Protein AF-0000000078280427 (afdb_homodimer)

Foldseek 3Di:
DKAWDDWDWDQDPVGIKIKTWIFDADPVRHTPGGRDIDMDHDDDPVVVVVVVVVVVVCCVPPNVD/DKAWDDWDWDQDPVGIKIKTWIWDADPVRHTPGGRDIDMDHDDDPVVVVVVVVVVVVCCVPPNVD

Sequence (130 aa):
MKKLTSFTKLTTGEGVRIAFTFSEVDDMGKLISQNNKGNFILVDDEIKAKVDDIEKFINENFLANMKKLTSFTKLTTGEGVRIAFTFSEVDDMGKLISQNNKGNFILVDDEIKAKVDDIEKFINENFLAN

Nearest PDB structures (foldseek):
  3o61-assembly1_A  TM=6.620E-01  e=4.482E-01  Escherichia coli K-12
  4ol8-assembly1_A  TM=3.435E-01  e=1.067E-01  Saccharomyces cerevisiae
  8cht-assembly2_B  TM=3.853E-01  e=1.099E+00  Homo sapiens
  4z9c-assembly1_F  TM=3.297E-01  e=9.753E-01  Escherichia coli
  3iq2-assembly2_B  TM=4.030E-01  e=2.862E+00  Homo sapiens

Secondary structure (DSSP, 8-state):
-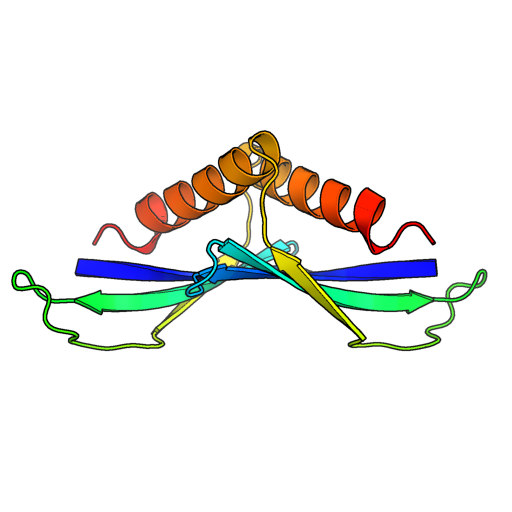EEEEEEEEEEETTEEEEEEEEEEE-TT--EEEEEEEEEEE---HHHHHHHHHHHHHHIIIII--/-EEEEEEEEEEETTEEEEEEEEEEE-TT--EEEEEEEEEEE---HHHHHHHHHHHHHHIIIII--

Solvent-accessible surface area (backbone atoms only — not comparable to full-atom values): 7335 Å² total; per-residue (Å²): 85,62,42,80,54,35,38,30,44,38,73,53,97,94,39,49,31,41,38,35,31,27,29,34,27,46,99,85,64,46,79,73,46,68,80,38,76,50,71,47,75,69,76,53,65,70,60,49,52,38,54,49,51,50,52,50,50,49,40,68,74,75,37,71,120,85,62,42,80,53,34,40,31,46,37,71,51,97,92,38,46,33,41,38,35,32,29,28,35,26,45,100,83,66,46,79,73,45,68,80,38,77,51,70,48,75,68,76,53,66,70,60,48,52,39,54,50,50,51,52,50,48,48,39,67,73,76,37,73,119

Organism: NCBI:txid1796616

Structure (mmCIF, N/CA/C/O backbone):
data_AF-0000000078280427-model_v1
#
loop_
_entity.id
_entity.type
_entity.pdbx_description
1 polymer 'Uncharacterized protein'
#
loop_
_atom_site.group_PDB
_atom_site.id
_atom_site.type_symbol
_atom_site.label_atom_id
_atom_site.label_alt_id
_atom_site.label_comp_id
_atom_site.label_asym_id
_atom_site.label_entity_id
_atom_site.label_seq_id
_atom_site.pdbx_PDB_ins_code
_atom_site.Cartn_x
_atom_site.Cartn_y
_atom_site.Cartn_z
_atom_site.occupancy
_atom_site.B_iso_or_equiv
_atom_site.auth_seq_id
_atom_site.auth_comp_id
_atom_site.auth_asym_id
_atom_site.auth_atom_id
_atom_site.pdbx_PDB_model_num
ATOM 1 N N . MET A 1 1 ? 4.598 19.328 12 1 94.38 1 MET A N 1
ATOM 2 C CA . MET A 1 1 ? 4.406 18.828 10.633 1 94.38 1 MET A CA 1
ATOM 3 C C . MET A 1 1 ? 4.148 17.328 10.633 1 94.38 1 MET A C 1
ATOM 5 O O . MET A 1 1 ? 4.688 16.594 11.461 1 94.38 1 MET A O 1
ATOM 9 N N . LYS A 1 2 ? 3.328 16.844 9.75 1 96.75 2 LYS A N 1
ATOM 10 C CA . LYS A 1 2 ? 3.025 15.414 9.625 1 96.75 2 LYS A CA 1
ATOM 11 C C . LYS A 1 2 ? 3.83 14.773 8.5 1 96.75 2 LYS A C 1
ATOM 13 O O . LYS A 1 2 ? 3.959 15.352 7.418 1 96.75 2 LYS A O 1
ATOM 18 N N . LYS A 1 3 ? 4.449 13.688 8.836 1 95.44 3 LYS A N 1
ATOM 19 C CA . LYS A 1 3 ? 5.246 12.93 7.875 1 95.44 3 LYS A CA 1
ATOM 20 C C . LYS A 1 3 ? 4.664 11.539 7.652 1 95.44 3 LYS A C 1
ATOM 22 O O . LYS A 1 3 ? 4.602 10.734 8.586 1 95.44 3 LYS A O 1
ATOM 27 N N . LEU A 1 4 ? 4.273 11.312 6.43 1 96.94 4 LEU A N 1
ATOM 28 C CA . LEU A 1 4 ? 3.777 9.992 6.07 1 96.94 4 LEU A CA 1
ATOM 29 C C . LEU A 1 4 ? 4.883 8.945 6.184 1 96.94 4 LEU A C 1
ATOM 31 O O . LEU A 1 4 ? 5.992 9.156 5.691 1 96.94 4 LEU A O 1
ATOM 35 N N . THR A 1 5 ? 4.602 7.836 6.844 1 95.44 5 THR A N 1
ATOM 36 C CA . THR A 1 5 ? 5.613 6.801 7.031 1 95.44 5 THR A CA 1
ATOM 37 C C . THR A 1 5 ? 5.27 5.555 6.219 1 95.44 5 THR A C 1
ATOM 39 O O . THR A 1 5 ? 6.164 4.824 5.789 1 95.44 5 THR A O 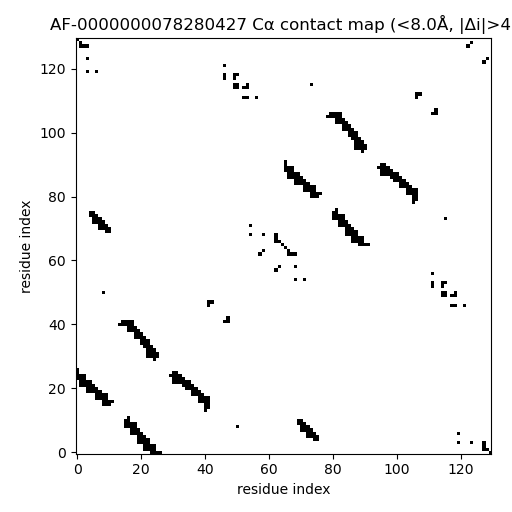1
ATOM 42 N N . SER A 1 6 ? 4 5.238 6.02 1 97.75 6 SER A N 1
ATOM 43 C CA . SER A 1 6 ? 3.562 4.094 5.23 1 97.75 6 SER A CA 1
ATOM 44 C C . SER A 1 6 ? 2.127 4.273 4.746 1 97.75 6 SER A C 1
ATOM 46 O O . SER A 1 6 ? 1.385 5.098 5.281 1 97.75 6 SER A O 1
ATOM 48 N N . PHE A 1 7 ? 1.846 3.486 3.713 1 98.75 7 PHE A N 1
ATOM 49 C CA . PHE A 1 7 ? 0.426 3.303 3.436 1 98.75 7 PHE A CA 1
ATOM 50 C C . PHE A 1 7 ? 0.144 1.879 2.973 1 98.75 7 PHE A C 1
ATOM 52 O O . PHE A 1 7 ? 1.044 1.188 2.49 1 98.75 7 PHE A O 1
ATOM 59 N N . THR A 1 8 ? -1.11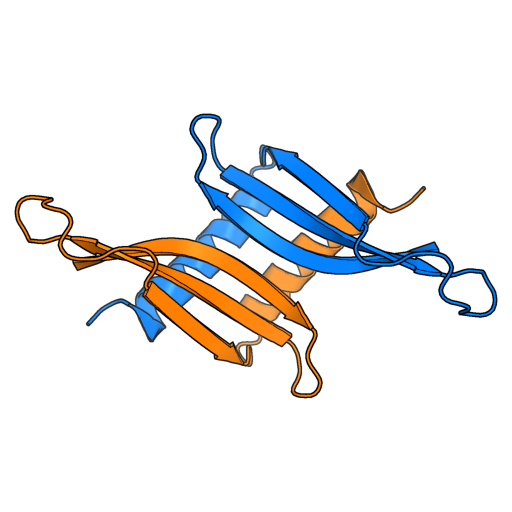8 1.438 3.191 1 98.75 8 THR A N 1
ATOM 60 C CA . THR A 1 8 ? -1.583 0.095 2.865 1 98.75 8 THR A CA 1
ATOM 61 C C . THR A 1 8 ? -2.875 0.151 2.055 1 98.75 8 THR A C 1
ATOM 63 O O . THR A 1 8 ? -3.824 0.838 2.436 1 98.75 8 THR A O 1
ATOM 66 N N . LYS A 1 9 ? -2.783 -0.483 0.912 1 98.75 9 LYS A N 1
ATOM 67 C CA . LYS A 1 9 ? -4.02 -0.751 0.178 1 98.75 9 LYS A CA 1
ATOM 68 C C . LYS A 1 9 ? -4.688 -2.029 0.677 1 98.75 9 LYS A C 1
ATOM 70 O O . LYS A 1 9 ? -4.051 -3.082 0.747 1 98.75 9 LYS A O 1
ATOM 75 N N . LEU A 1 10 ? -5.965 -1.885 0.96 1 96.25 10 LEU A N 1
ATOM 76 C CA . LEU A 1 10 ? -6.797 -2.998 1.403 1 96.25 10 LEU A CA 1
ATOM 77 C C . LEU A 1 10 ? -8.086 -3.072 0.588 1 96.25 10 LEU A C 1
ATOM 79 O O . LEU A 1 10 ? -8.617 -2.043 0.163 1 96.25 10 LEU A O 1
ATOM 83 N N . THR A 1 11 ? -8.5 -4.289 0.364 1 90.75 11 THR A N 1
ATOM 84 C CA . THR A 1 11 ? -9.836 -4.484 -0.182 1 90.75 11 THR A CA 1
ATOM 85 C C . THR A 1 11 ? -10.844 -4.75 0.934 1 90.75 11 THR A C 1
ATOM 87 O O . THR A 1 11 ? -10.688 -5.703 1.704 1 90.75 11 THR A O 1
ATOM 90 N N . THR A 1 12 ? -11.836 -3.934 1.032 1 90.88 12 THR A N 1
ATOM 91 C CA . THR A 1 12 ? -12.867 -4.082 2.053 1 90.88 12 THR A CA 1
ATOM 92 C C . THR A 1 12 ? -14.25 -4.199 1.415 1 90.88 12 THR A C 1
ATOM 94 O O . THR A 1 12 ? -14.383 -4.145 0.19 1 90.88 12 THR A O 1
ATOM 97 N N . GLY A 1 13 ? -15.273 -4.457 2.193 1 88.38 13 GLY A N 1
ATOM 98 C CA . GLY A 1 13 ? -16.641 -4.512 1.691 1 88.38 13 GLY A CA 1
ATOM 99 C C . GLY A 1 13 ? -17.094 -3.205 1.078 1 88.38 13 GLY A C 1
ATOM 100 O O . GLY A 1 13 ? -18 -3.193 0.229 1 88.38 13 GLY A O 1
ATOM 101 N N . GLU A 1 14 ? -16.594 -2.041 1.464 1 89.31 14 GLU A N 1
ATOM 102 C CA . GLU A 1 14 ? -16.938 -0.709 0.982 1 89.31 14 GLU A CA 1
ATOM 103 C C . GLU A 1 14 ? -16.156 -0.35 -0.275 1 89.31 14 GLU A C 1
ATOM 105 O O . GLU A 1 14 ? -16.422 0.665 -0.917 1 89.31 14 GLU A O 1
ATOM 110 N N . GLY A 1 15 ? -15.203 -1.211 -0.608 1 91.31 15 GLY A N 1
ATOM 111 C CA . GLY A 1 15 ? -14.312 -0.901 -1.715 1 91.31 15 GLY A CA 1
ATOM 112 C C . GLY A 1 15 ? -12.852 -0.909 -1.322 1 91.31 15 GLY A C 1
ATOM 113 O O . GLY A 1 15 ? -12.445 -1.647 -0.422 1 91.31 15 GLY A O 1
ATOM 114 N N . VAL A 1 16 ? -12.086 -0.147 -2.059 1 95.56 16 VAL A N 1
ATOM 115 C CA . VAL A 1 16 ? -10.656 -0.06 -1.785 1 95.56 16 VAL A CA 1
ATOM 116 C C . VAL A 1 16 ? -10.406 0.98 -0.698 1 95.56 16 VAL A C 1
ATOM 118 O O . VAL A 1 16 ? -10.867 2.117 -0.794 1 95.56 16 VAL A O 1
ATOM 121 N N . ARG A 1 17 ? -9.758 0.547 0.345 1 97.75 17 ARG A N 1
ATOM 122 C CA . ARG A 1 17 ? -9.352 1.412 1.447 1 97.75 17 ARG A CA 1
ATOM 123 C C . ARG A 1 17 ? -7.844 1.628 1.444 1 97.75 17 ARG A C 1
ATOM 125 O O . ARG A 1 17 ? -7.078 0.691 1.211 1 97.75 17 ARG A O 1
ATOM 132 N N . ILE A 1 18 ? -7.414 2.855 1.676 1 98.75 18 ILE A N 1
ATOM 133 C CA . ILE A 1 18 ? -6.016 3.162 1.956 1 98.75 18 ILE A CA 1
ATOM 134 C C . ILE A 1 18 ? -5.848 3.508 3.434 1 98.75 18 ILE A C 1
ATOM 136 O O . ILE A 1 18 ? -6.441 4.473 3.924 1 98.75 18 ILE A O 1
ATOM 140 N N . ALA A 1 19 ? -5.176 2.643 4.133 1 98.62 19 ALA A N 1
ATOM 141 C CA . ALA A 1 19 ? -4.711 2.969 5.477 1 98.62 19 ALA A CA 1
ATOM 142 C C . ALA A 1 19 ? -3.305 3.562 5.445 1 98.62 19 ALA A C 1
ATOM 144 O O . ALA A 1 19 ? -2.471 3.154 4.633 1 98.62 19 ALA A O 1
ATOM 145 N N . PHE A 1 20 ? -3.123 4.547 6.32 1 98.56 20 PHE A N 1
ATOM 146 C CA . PHE A 1 20 ? -1.789 5.137 6.312 1 98.56 20 PHE A CA 1
ATOM 147 C C . PHE A 1 20 ? -1.336 5.469 7.727 1 98.56 20 PHE A C 1
ATOM 149 O O . PHE A 1 20 ? -2.162 5.629 8.625 1 98.56 20 PHE A O 1
ATOM 156 N N . THR A 1 21 ? -0.062 5.473 7.953 1 98.12 21 THR A N 1
ATOM 157 C CA . THR A 1 21 ? 0.597 5.859 9.195 1 98.12 21 THR A CA 1
ATOM 158 C C . THR A 1 21 ? 1.465 7.098 8.984 1 98.12 21 THR A C 1
ATOM 160 O O . THR A 1 21 ? 2.014 7.301 7.898 1 98.12 21 THR A O 1
ATOM 163 N N . PHE A 1 22 ? 1.458 7.855 10.039 1 97.69 22 PHE A N 1
ATOM 164 C CA . PHE A 1 22 ? 2.287 9.047 9.93 1 97.69 22 PHE A CA 1
ATOM 165 C C . PHE A 1 22 ? 2.857 9.438 11.289 1 97.69 22 PHE A C 1
ATOM 167 O O . PHE A 1 22 ? 2.375 8.977 12.328 1 97.69 22 PHE A O 1
ATOM 174 N N . SER A 1 23 ? 3.896 10.211 11.266 1 97.12 23 SER A N 1
ATOM 175 C CA . SER A 1 23 ? 4.504 10.836 12.438 1 97.12 23 SER A CA 1
ATOM 176 C C . SER A 1 23 ? 4.309 12.344 12.422 1 97.12 23 SER A C 1
ATOM 178 O O . SER A 1 23 ? 4.074 12.938 11.367 1 97.12 23 SER A O 1
ATOM 180 N N . GLU A 1 24 ? 4.289 12.906 13.617 1 97.5 24 GLU A N 1
ATOM 181 C CA . GLU A 1 24 ? 4.305 14.359 13.773 1 97.5 24 GLU A CA 1
ATOM 182 C C . GLU A 1 24 ? 5.676 14.852 14.227 1 97.5 24 GLU A C 1
ATOM 184 O O . GLU A 1 24 ? 6.254 14.312 15.172 1 97.5 24 GLU A O 1
ATOM 189 N N . VAL A 1 25 ? 6.156 15.836 13.5 1 96.56 25 VAL A N 1
ATOM 190 C CA . VAL A 1 25 ? 7.449 16.422 13.828 1 96.56 25 VAL A CA 1
ATOM 191 C C . VAL A 1 25 ? 7.301 17.938 13.992 1 96.56 25 VAL A C 1
ATOM 193 O O . VAL A 1 25 ? 6.461 18.562 13.336 1 96.56 25 VAL A O 1
ATOM 196 N N . ASP A 1 26 ? 8 18.484 15 1 96.06 26 ASP A N 1
ATOM 197 C CA . ASP A 1 26 ? 7.922 19.92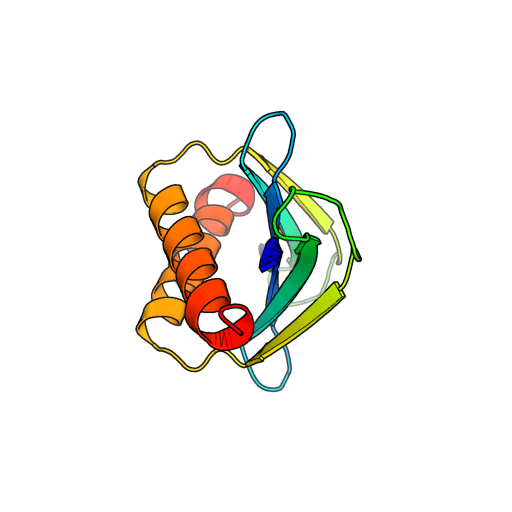2 15.172 1 96.06 26 ASP A CA 1
ATOM 198 C C . ASP A 1 26 ? 8.844 20.641 14.188 1 96.06 26 ASP A C 1
ATOM 200 O O . ASP A 1 26 ? 9.453 20.016 13.328 1 96.06 26 ASP A O 1
ATOM 204 N N . ASP A 1 27 ? 8.875 22.047 14.242 1 94.5 27 ASP A N 1
ATOM 205 C CA . ASP A 1 27 ? 9.594 22.891 13.281 1 94.5 27 ASP A CA 1
ATOM 206 C C . ASP A 1 27 ? 11.102 22.641 13.359 1 94.5 27 ASP A C 1
ATOM 208 O O . ASP A 1 27 ? 11.844 23 12.445 1 94.5 27 ASP A O 1
ATOM 212 N N . MET A 1 28 ? 11.578 22.062 14.477 1 95.56 28 MET A N 1
ATOM 213 C CA . MET A 1 28 ? 13 21.797 14.648 1 95.56 28 MET A CA 1
ATOM 214 C C . MET A 1 28 ? 13.336 20.359 14.273 1 95.56 28 MET A C 1
ATOM 216 O O . MET A 1 28 ? 14.484 19.922 14.422 1 95.56 28 MET A O 1
ATOM 220 N N . GLY A 1 29 ? 12.312 19.641 13.891 1 93.75 29 GLY A N 1
ATOM 221 C CA . GLY A 1 29 ? 12.531 18.266 13.461 1 93.75 29 GLY A CA 1
ATOM 222 C C . GLY A 1 29 ? 12.414 17.266 14.586 1 93.75 29 GLY A C 1
ATOM 223 O O . GLY A 1 29 ? 12.758 16.078 14.422 1 93.75 29 GLY A O 1
ATOM 224 N N . LYS A 1 30 ? 11.914 17.859 15.766 1 96.69 30 LYS A N 1
ATOM 225 C CA . LYS A 1 30 ? 11.719 16.953 16.891 1 96.69 30 LYS A CA 1
ATOM 226 C C . LYS A 1 30 ? 10.438 16.141 16.734 1 96.69 30 LYS A C 1
ATOM 228 O O . LYS A 1 30 ? 9.391 16.672 16.375 1 96.69 30 LYS A O 1
ATOM 233 N N . LEU A 1 31 ? 10.617 14.734 16.984 1 96.56 31 LEU A N 1
ATOM 234 C CA . LEU A 1 31 ? 9.469 13.836 16.922 1 96.56 31 LEU A CA 1
ATOM 235 C C . LEU A 1 31 ? 8.484 14.125 18.047 1 96.56 31 LEU A C 1
ATOM 237 O O . LEU A 1 31 ? 8.828 14.016 19.219 1 96.56 31 LEU A O 1
ATOM 241 N N . ILE A 1 32 ? 7.32 14.562 17.703 1 97.62 32 ILE A N 1
ATOM 242 C CA . ILE A 1 32 ? 6.254 14.844 18.656 1 97.62 32 ILE A CA 1
ATOM 243 C C . ILE A 1 32 ? 5.434 13.578 18.906 1 97.62 32 ILE A C 1
ATOM 245 O O . ILE A 1 32 ? 5.098 13.273 20.047 1 97.62 32 ILE A O 1
ATOM 249 N N . SER A 1 33 ? 5.055 12.828 17.906 1 97.62 33 SER A N 1
ATOM 250 C CA . SER A 1 33 ? 4.293 11.586 17.969 1 97.62 33 SER A CA 1
ATOM 251 C C . SER A 1 33 ? 4.539 10.719 16.734 1 97.62 33 SER A C 1
ATOM 253 O O . SER A 1 33 ? 4.938 11.227 15.688 1 97.62 33 SER A O 1
ATOM 255 N N . GLN A 1 34 ? 4.434 9.359 17 1 96.31 34 GLN A N 1
ATOM 256 C CA . GLN A 1 34 ? 4.641 8.422 15.898 1 96.31 34 GLN A CA 1
ATOM 257 C C . GLN A 1 34 ? 3.523 7.383 15.852 1 96.31 34 GLN A C 1
ATOM 259 O O . GLN A 1 34 ? 2.729 7.27 16.781 1 96.31 34 GLN A O 1
ATOM 264 N N . ASN A 1 35 ? 3.463 6.715 14.742 1 96.69 35 ASN A N 1
ATOM 265 C CA . ASN A 1 35 ? 2.537 5.613 14.508 1 96.69 35 ASN A CA 1
ATOM 266 C C . ASN A 1 35 ? 1.084 6.074 14.586 1 96.69 35 ASN A C 1
ATOM 268 O O . ASN A 1 35 ? 0.222 5.348 15.078 1 96.69 35 ASN A O 1
ATOM 272 N N . ASN A 1 36 ? 0.94 7.363 14.281 1 98.06 36 ASN A N 1
ATOM 273 C CA . ASN A 1 36 ? -0.44 7.805 14.117 1 98.06 36 ASN A CA 1
ATOM 274 C C . ASN A 1 36 ? -1.085 7.168 12.883 1 98.06 36 ASN A C 1
ATOM 276 O O . ASN A 1 36 ? -0.401 6.863 11.906 1 98.06 36 ASN A O 1
ATOM 280 N N . LYS A 1 37 ? -2.432 7 12.992 1 98.19 37 LYS A N 1
ATOM 281 C CA . LYS A 1 37 ? -3.086 6.25 11.922 1 98.19 37 LYS A CA 1
ATOM 282 C C . LYS A 1 37 ? -4.27 7.023 11.352 1 98.19 37 LYS A C 1
ATOM 284 O O . LYS A 1 37 ? -4.926 7.785 12.07 1 98.19 37 LYS A O 1
ATOM 289 N N . GLY A 1 38 ? -4.434 6.82 10.086 1 98.12 38 GLY A N 1
ATOM 290 C CA . GLY A 1 38 ? -5.609 7.277 9.359 1 98.12 38 GLY A CA 1
ATOM 291 C C . GLY A 1 38 ? -5.98 6.383 8.195 1 98.12 38 GLY A C 1
ATOM 292 O O . GLY A 1 38 ? -5.262 5.43 7.883 1 98.12 38 GLY A O 1
ATOM 293 N N . ASN A 1 39 ? -7.203 6.574 7.691 1 98.06 39 ASN A N 1
ATOM 294 C CA . ASN A 1 39 ? -7.625 5.852 6.496 1 98.06 39 ASN A CA 1
ATOM 295 C C . ASN A 1 39 ? -8.695 6.617 5.723 1 98.06 39 ASN A C 1
ATOM 297 O O . ASN A 1 39 ? -9.25 7.594 6.23 1 98.06 39 ASN A O 1
ATOM 301 N N . PHE A 1 40 ? -8.883 6.191 4.523 1 98.12 40 PHE A N 1
ATOM 302 C CA . PHE A 1 40 ? -9.961 6.727 3.695 1 98.12 40 PHE A CA 1
ATOM 303 C C . PHE A 1 40 ? -10.375 5.715 2.633 1 98.12 40 PHE A C 1
ATOM 305 O O . PHE A 1 40 ? -9.602 4.812 2.291 1 98.12 40 PHE A O 1
ATOM 312 N N . ILE A 1 41 ? -11.609 5.809 2.186 1 97.75 41 ILE A N 1
ATOM 313 C CA . ILE A 1 41 ? -12.07 5.047 1.031 1 97.75 41 ILE A CA 1
ATOM 314 C C . ILE A 1 41 ? -11.609 5.727 -0.255 1 97.75 41 ILE A C 1
ATOM 316 O O . ILE A 1 41 ? -11.789 6.934 -0.428 1 97.75 41 ILE A O 1
ATOM 320 N N . LEU A 1 42 ? -11.016 4.988 -1.117 1 97.56 42 LEU A N 1
ATOM 321 C CA . LEU A 1 42 ? -10.477 5.535 -2.357 1 97.56 42 LEU A CA 1
ATOM 322 C C . LEU A 1 42 ? -11.578 5.723 -3.393 1 97.56 42 LEU A C 1
ATOM 324 O O . LEU A 1 42 ? -12.141 4.742 -3.891 1 97.56 42 LEU A O 1
ATOM 328 N N . VAL A 1 43 ? -11.844 6.965 -3.75 1 96.06 43 VAL A N 1
ATOM 329 C CA . VAL A 1 43 ? -12.914 7.246 -4.699 1 96.06 43 VAL A CA 1
ATOM 330 C C . VAL A 1 43 ? -12.359 8.023 -5.887 1 96.06 43 VAL A C 1
ATOM 332 O O . VAL A 1 43 ? -13.031 8.172 -6.91 1 96.06 43 VAL A O 1
ATOM 335 N N . ASP A 1 44 ? -11.156 8.555 -5.793 1 97.12 44 ASP A N 1
ATOM 336 C CA . ASP A 1 44 ? -10.523 9.305 -6.871 1 97.12 44 ASP A CA 1
ATOM 337 C C . ASP A 1 44 ? -10.078 8.375 -8 1 97.12 44 ASP A C 1
ATOM 339 O O . ASP A 1 44 ? -9.195 7.539 -7.812 1 97.12 44 ASP A O 1
ATOM 343 N N . ASP A 1 45 ? -10.586 8.633 -9.188 1 97.25 45 ASP A N 1
ATOM 344 C CA . ASP A 1 45 ? -10.375 7.699 -10.289 1 97.25 45 ASP A CA 1
ATOM 345 C C . ASP A 1 45 ? -8.906 7.684 -10.727 1 97.25 45 ASP A C 1
ATOM 347 O O . ASP A 1 45 ? -8.391 6.645 -11.141 1 97.25 45 ASP A O 1
ATOM 351 N N . GLU A 1 46 ? -8.266 8.805 -10.688 1 98.19 46 GLU A N 1
ATOM 352 C CA . GLU A 1 46 ? -6.863 8.867 -11.094 1 98.19 46 GLU A CA 1
ATOM 353 C C . GLU A 1 46 ? -5.977 8.094 -10.117 1 98.19 46 GLU A C 1
ATOM 355 O O . GLU A 1 46 ? -5.102 7.332 -10.531 1 98.19 46 GLU A O 1
ATOM 360 N N . ILE A 1 47 ? -6.238 8.289 -8.875 1 98.38 47 ILE A N 1
ATOM 361 C CA . ILE A 1 47 ? -5.445 7.598 -7.859 1 98.38 47 ILE A CA 1
ATOM 362 C C . ILE A 1 47 ? -5.766 6.105 -7.879 1 98.38 47 ILE A C 1
ATOM 364 O O . ILE A 1 47 ? -4.871 5.27 -7.715 1 98.38 47 ILE A O 1
ATOM 368 N N . LYS A 1 48 ? -7.027 5.781 -8.102 1 97.75 48 LYS A N 1
ATOM 369 C CA . LYS A 1 48 ? -7.422 4.383 -8.25 1 97.75 48 LYS A CA 1
ATOM 370 C C . LYS A 1 48 ? -6.641 3.709 -9.375 1 97.75 48 LYS A C 1
ATOM 372 O O . LYS A 1 48 ? -6.191 2.57 -9.227 1 97.75 48 LYS A O 1
ATOM 377 N N . ALA A 1 49 ? -6.516 4.375 -10.453 1 98.5 49 ALA A N 1
ATOM 378 C CA . ALA A 1 49 ? -5.785 3.814 -11.586 1 98.5 49 ALA A CA 1
ATOM 379 C C . ALA A 1 49 ? -4.332 3.533 -11.211 1 98.5 49 ALA A C 1
ATOM 381 O O . ALA A 1 49 ? -3.752 2.539 -11.656 1 98.5 49 ALA A O 1
ATOM 382 N N . LYS A 1 50 ? -3.734 4.387 -10.438 1 98.62 50 LYS A N 1
ATOM 383 C CA . LYS A 1 50 ? -2.354 4.195 -10.008 1 98.62 50 LYS A CA 1
ATOM 384 C C . LYS A 1 50 ? -2.236 3 -9.062 1 98.62 50 LYS A C 1
ATOM 386 O O . LYS A 1 50 ? -1.303 2.203 -9.18 1 98.62 50 LYS A O 1
ATOM 391 N N . VAL A 1 51 ? -3.18 2.857 -8.117 1 98.62 51 VAL A N 1
ATOM 392 C CA . VAL A 1 51 ? -3.225 1.708 -7.223 1 98.62 51 VAL A CA 1
ATOM 393 C C . VAL A 1 51 ? -3.363 0.423 -8.039 1 98.62 51 VAL A C 1
ATOM 395 O O . VAL A 1 51 ? -2.654 -0.555 -7.789 1 98.62 51 VAL A O 1
ATOM 398 N N . ASP A 1 52 ? -4.227 0.462 -9.055 1 98.12 52 ASP A N 1
ATOM 399 C CA . ASP A 1 52 ? -4.43 -0.694 -9.922 1 98.12 52 ASP A CA 1
ATOM 400 C C . ASP A 1 52 ? -3.145 -1.064 -10.656 1 98.12 52 ASP A C 1
ATOM 402 O O . ASP A 1 52 ? -2.846 -2.246 -10.844 1 98.12 52 ASP A O 1
ATOM 406 N N . ASP A 1 53 ? -2.393 -0.081 -11.094 1 98.62 53 ASP A N 1
ATOM 407 C CA . ASP A 1 53 ? -1.137 -0.328 -11.797 1 98.62 53 ASP A CA 1
ATOM 408 C C . ASP A 1 53 ? -0.122 -1.013 -10.883 1 98.62 53 ASP A C 1
ATOM 410 O O . ASP A 1 53 ? 0.635 -1.879 -11.328 1 98.62 53 ASP A O 1
ATOM 414 N N . ILE A 1 54 ? -0.118 -0.655 -9.625 1 98.62 54 ILE A N 1
ATOM 415 C CA . ILE A 1 54 ? 0.79 -1.273 -8.672 1 98.62 54 ILE A CA 1
ATOM 416 C C . ILE A 1 54 ? 0.376 -2.723 -8.43 1 98.62 54 ILE A C 1
ATOM 418 O O . ILE A 1 54 ? 1.22 -3.621 -8.414 1 98.62 54 ILE A O 1
ATOM 422 N N . GLU A 1 55 ? -0.932 -2.914 -8.281 1 98.38 55 GLU A N 1
ATOM 423 C CA . GLU A 1 55 ? -1.434 -4.273 -8.109 1 98.38 55 GLU A CA 1
ATOM 424 C C . GLU A 1 55 ? -1.083 -5.145 -9.312 1 98.38 55 GLU A C 1
ATOM 426 O O . GLU A 1 55 ? -0.666 -6.293 -9.156 1 98.38 55 GLU A O 1
ATOM 431 N N . LYS A 1 56 ? -1.262 -4.586 -10.516 1 98.38 56 LYS A N 1
ATOM 432 C CA . LYS A 1 56 ? -0.927 -5.309 -11.742 1 98.38 56 LYS A CA 1
ATOM 433 C C . LYS A 1 56 ? 0.553 -5.68 -11.773 1 98.38 56 LYS A C 1
ATOM 435 O O . LYS A 1 56 ? 0.909 -6.801 -12.148 1 98.38 56 LYS A O 1
ATOM 440 N N . PHE A 1 57 ? 1.387 -4.77 -11.367 1 98.69 57 PHE A N 1
ATOM 441 C CA . PHE A 1 57 ? 2.826 -4.996 -11.32 1 98.69 57 PHE A CA 1
ATOM 442 C C . PHE A 1 57 ? 3.162 -6.148 -10.383 1 98.69 57 PHE A C 1
ATOM 444 O O . PHE A 1 57 ? 3.939 -7.039 -10.734 1 98.69 57 PHE A O 1
ATOM 451 N N . ILE A 1 58 ? 2.598 -6.168 -9.164 1 98.5 58 ILE A N 1
ATOM 452 C CA . ILE A 1 58 ? 2.84 -7.223 -8.188 1 98.5 58 ILE A CA 1
ATOM 453 C C . ILE A 1 58 ? 2.377 -8.562 -8.742 1 98.5 58 ILE A C 1
ATOM 455 O O . ILE A 1 58 ? 3.107 -9.555 -8.688 1 98.5 58 ILE A O 1
ATOM 459 N N . ASN A 1 59 ? 1.189 -8.539 -9.336 1 98.38 59 ASN A N 1
ATOM 460 C CA . ASN A 1 59 ? 0.625 -9.766 -9.875 1 98.38 59 ASN A CA 1
ATOM 461 C C . ASN A 1 59 ? 1.507 -10.352 -10.977 1 98.38 59 ASN A C 1
ATOM 463 O O . ASN A 1 59 ? 1.805 -11.547 -10.977 1 98.38 59 ASN A O 1
ATOM 467 N N . GLU A 1 60 ? 1.993 -9.531 -11.859 1 97.81 60 GLU A N 1
ATOM 468 C CA . GLU A 1 60 ? 2.729 -9.977 -13.039 1 97.81 60 GLU A CA 1
ATOM 469 C C . GLU A 1 60 ? 4.145 -10.414 -12.672 1 97.81 60 GLU A C 1
ATOM 471 O O . GLU A 1 60 ? 4.688 -11.336 -13.289 1 97.81 60 GLU A O 1
ATOM 476 N N . ASN A 1 61 ? 4.699 -9.836 -11.633 1 97.69 61 ASN A N 1
ATOM 477 C CA . ASN A 1 61 ? 6.121 -10.047 -11.391 1 97.69 61 ASN A CA 1
ATOM 478 C C . ASN A 1 61 ? 6.355 -10.984 -10.211 1 97.69 61 ASN A C 1
ATOM 480 O O . ASN A 1 61 ? 7.418 -11.609 -10.109 1 97.69 61 ASN A O 1
ATOM 484 N N . PHE A 1 62 ? 5.344 -11.164 -9.336 1 97.69 62 PHE A N 1
ATOM 485 C CA . PHE A 1 62 ? 5.645 -11.898 -8.109 1 97.69 62 PHE A CA 1
ATOM 486 C C . PHE A 1 62 ? 4.594 -12.969 -7.848 1 97.69 62 PHE A C 1
ATOM 488 O O . PHE A 1 62 ? 4.816 -13.883 -7.047 1 97.69 62 PHE A O 1
ATOM 495 N N . LEU A 1 63 ? 3.377 -12.906 -8.609 1 97.56 63 LEU A N 1
ATOM 496 C CA . LEU A 1 63 ? 2.305 -13.828 -8.266 1 97.56 63 LEU A CA 1
ATOM 497 C C . LEU A 1 63 ? 1.855 -14.625 -9.484 1 97.56 63 LEU A C 1
ATOM 499 O O . LEU A 1 63 ? 0.956 -15.461 -9.398 1 97.56 63 LEU A O 1
ATOM 503 N N . ALA A 1 64 ? 2.236 -14.406 -10.742 1 90.69 64 ALA A N 1
ATOM 504 C CA . ALA A 1 64 ? 1.827 -15.086 -11.969 1 90.69 64 ALA A CA 1
ATOM 505 C C . ALA A 1 64 ? 2.164 -16.578 -11.922 1 90.69 64 ALA A C 1
ATOM 507 O O . ALA A 1 64 ? 1.505 -17.391 -12.57 1 90.69 64 ALA A O 1
ATOM 508 N N . ASN A 1 65 ? 3.033 -17.156 -11.047 1 69.56 65 ASN A N 1
ATOM 509 C CA . ASN A 1 65 ? 3.432 -18.562 -11.125 1 69.56 65 ASN A CA 1
ATOM 510 C C . ASN A 1 65 ? 2.656 -19.422 -10.125 1 69.56 65 ASN A C 1
ATOM 512 O O . ASN A 1 65 ? 2.363 -18.984 -9.016 1 69.56 65 ASN A O 1
ATOM 516 N N . MET B 1 1 ? -4.156 -20.703 -7.875 1 94.56 1 MET B N 1
ATOM 517 C CA . MET B 1 1 ? -3.951 -19.328 -8.305 1 94.56 1 MET B CA 1
ATOM 518 C C . MET B 1 1 ? -3.699 -18.422 -7.109 1 94.56 1 MET B C 1
ATOM 520 O O . MET B 1 1 ? -4.242 -18.641 -6.027 1 94.56 1 MET B O 1
ATOM 524 N N . LYS B 1 2 ? -2.883 -17.438 -7.23 1 96.81 2 LYS B N 1
ATOM 525 C CA . LYS B 1 2 ? -2.586 -16.484 -6.172 1 96.81 2 LYS B CA 1
ATOM 526 C C . LYS B 1 2 ? -3.391 -15.195 -6.348 1 96.81 2 LYS B C 1
ATOM 528 O O . LYS B 1 2 ? -3.523 -14.688 -7.461 1 96.81 2 LYS B O 1
ATOM 533 N N . LYS B 1 3 ? -4.004 -14.781 -5.27 1 95.44 3 LYS B N 1
ATOM 534 C CA . LYS B 1 3 ? -4.809 -13.562 -5.258 1 95.44 3 LYS B CA 1
ATOM 535 C C . LYS B 1 3 ? -4.238 -12.539 -4.277 1 95.44 3 LYS B C 1
ATOM 537 O O . LYS B 1 3 ? -4.184 -12.789 -3.072 1 95.44 3 LYS B O 1
ATOM 542 N N . LEU B 1 4 ? -3.832 -11.422 -4.848 1 96.94 4 LEU B N 1
ATOM 543 C CA . LEU B 1 4 ? -3.346 -10.336 -4.008 1 96.94 4 LEU B CA 1
ATOM 544 C C . LEU B 1 4 ? -4.461 -9.797 -3.115 1 96.94 4 LEU B C 1
ATOM 546 O O . LEU B 1 4 ? -5.566 -9.531 -3.588 1 96.94 4 LEU B O 1
ATOM 550 N N . THR B 1 5 ? -4.191 -9.656 -1.829 1 95.38 5 THR B N 1
ATOM 551 C CA . THR B 1 5 ? -5.207 -9.18 -0.898 1 95.38 5 THR B CA 1
ATOM 552 C C . THR B 1 5 ? -4.867 -7.773 -0.406 1 95.38 5 THR B C 1
ATOM 554 O O . THR B 1 5 ? -5.766 -6.984 -0.094 1 95.38 5 THR B O 1
ATOM 557 N N . SER B 1 6 ? -3.6 -7.414 -0.266 1 97.75 6 SER B N 1
ATOM 558 C CA . SER B 1 6 ? -3.166 -6.09 0.163 1 97.75 6 SER B CA 1
ATOM 559 C C . SER B 1 6 ? -1.727 -5.812 -0.259 1 97.75 6 SER B C 1
ATOM 561 O O . SER B 1 6 ? -0.982 -6.742 -0.587 1 97.75 6 SER B O 1
ATOM 563 N N . PHE B 1 7 ? -1.441 -4.52 -0.256 1 98.75 7 PHE B N 1
ATOM 564 C CA . PHE B 1 7 ? -0.022 -4.188 -0.277 1 98.75 7 PHE B CA 1
ATOM 565 C C . PHE B 1 7 ? 0.259 -2.957 0.579 1 98.75 7 PHE B C 1
ATOM 567 O O . PHE B 1 7 ? -0.642 -2.154 0.838 1 98.75 7 PHE B O 1
ATOM 574 N N . THR B 1 8 ? 1.521 -2.863 1.065 1 98.75 8 THR B N 1
ATOM 575 C CA . THR B 1 8 ? 1.985 -1.788 1.936 1 98.75 8 THR B CA 1
ATOM 576 C C . THR B 1 8 ? 3.279 -1.181 1.401 1 98.75 8 THR B C 1
ATOM 578 O O . THR B 1 8 ? 4.23 -1.903 1.093 1 98.75 8 THR B O 1
ATOM 581 N N . LYS B 1 9 ? 3.195 0.115 1.217 1 98.75 9 LYS B N 1
ATOM 582 C CA . LYS B 1 9 ? 4.434 0.856 0.992 1 98.75 9 LYS B CA 1
ATOM 583 C C . LYS B 1 9 ? 5.098 1.229 2.314 1 98.75 9 LYS B C 1
ATOM 585 O O . LYS B 1 9 ? 4.457 1.813 3.193 1 98.75 9 LYS B O 1
ATOM 590 N N . LEU B 1 10 ? 6.375 0.927 2.381 1 96.38 10 LEU B N 1
ATOM 591 C CA . LEU B 1 10 ? 7.203 1.247 3.539 1 96.38 10 LEU B CA 1
ATOM 592 C C . LEU B 1 10 ? 8.484 1.947 3.113 1 96.38 10 LEU B C 1
ATOM 594 O O . LEU B 1 10 ? 9.031 1.665 2.041 1 96.38 10 LEU B O 1
ATOM 598 N N . THR B 1 11 ? 8.891 2.855 3.949 1 90.75 11 THR B N 1
ATOM 599 C CA . THR B 1 11 ? 10.227 3.414 3.785 1 90.75 11 THR B CA 1
ATOM 600 C C . THR B 1 11 ? 11.234 2.676 4.668 1 90.75 11 THR B C 1
ATOM 602 O O . THR B 1 11 ? 11.078 2.623 5.887 1 90.75 11 THR B O 1
ATOM 605 N N . THR B 1 12 ? 12.234 2.117 4.074 1 90.94 12 THR B N 1
ATOM 606 C CA . THR B 1 12 ? 13.266 1.385 4.805 1 90.94 12 THR B CA 1
ATOM 607 C C . THR B 1 12 ? 14.648 1.965 4.516 1 90.94 12 THR B C 1
ATOM 609 O O . THR B 1 12 ? 14.781 2.91 3.738 1 90.94 12 THR B O 1
ATOM 612 N N . GLY B 1 13 ? 15.664 1.479 5.203 1 88.44 13 GLY B N 1
ATOM 613 C CA . GLY B 1 13 ? 17.031 1.917 4.953 1 88.44 13 GLY B CA 1
ATOM 614 C C . GLY B 1 13 ? 17.5 1.633 3.541 1 88.44 13 GLY B C 1
ATOM 615 O O . GLY B 1 13 ? 18.391 2.316 3.027 1 88.44 13 GLY B O 1
ATOM 616 N N . GLU B 1 14 ? 16.984 0.637 2.836 1 89.62 14 GLU B N 1
ATOM 617 C CA . GLU B 1 14 ? 17.344 0.229 1.482 1 89.62 14 GLU B CA 1
ATOM 618 C C . GLU B 1 14 ? 16.562 1.015 0.438 1 89.62 14 GLU B C 1
ATOM 620 O O . GLU B 1 14 ? 16.844 0.927 -0.758 1 89.62 14 GLU B O 1
ATOM 625 N N . GLY B 1 15 ? 15.609 1.791 0.919 1 91.19 15 GLY B N 1
ATOM 626 C CA . GLY B 1 15 ? 14.719 2.486 0.002 1 91.19 15 GLY B CA 1
ATOM 627 C C . GLY B 1 15 ? 13.258 2.178 0.24 1 91.19 15 GLY B C 1
ATOM 628 O O . GLY B 1 15 ? 12.844 1.912 1.373 1 91.19 15 GLY B O 1
ATOM 629 N N . VAL B 1 16 ? 12.5 2.293 -0.818 1 95.62 16 VAL B N 1
ATOM 630 C CA . VAL B 1 16 ? 11.062 2.02 -0.725 1 95.62 16 VAL B CA 1
ATOM 631 C C . VAL B 1 16 ? 10.812 0.522 -0.893 1 95.62 16 VAL B C 1
ATOM 633 O O . VAL B 1 16 ? 11.289 -0.089 -1.854 1 95.62 16 VAL B O 1
ATOM 636 N N . ARG B 1 17 ? 10.18 -0.048 0.079 1 97.81 17 ARG B N 1
ATOM 637 C CA . ARG B 1 17 ? 9.773 -1.45 0.06 1 97.81 17 ARG B CA 1
ATOM 638 C C . ARG B 1 17 ? 8.266 -1.584 -0.116 1 97.81 17 ARG B C 1
ATOM 640 O O . ARG B 1 17 ? 7.496 -0.832 0.486 1 97.81 17 ARG B O 1
ATOM 647 N N . ILE B 1 18 ? 7.836 -2.518 -0.953 1 98.75 18 ILE B N 1
ATOM 648 C CA . ILE B 1 18 ? 6.438 -2.928 -1.032 1 98.75 18 ILE B CA 1
ATOM 649 C C . ILE B 1 18 ? 6.273 -4.312 -0.41 1 98.75 18 ILE B C 1
ATOM 651 O O . ILE B 1 18 ? 6.875 -5.285 -0.872 1 98.75 18 ILE B O 1
ATOM 655 N N . ALA B 1 19 ? 5.594 -4.348 0.694 1 98.62 19 ALA B N 1
ATOM 656 C CA . ALA B 1 19 ? 5.125 -5.617 1.247 1 98.62 19 ALA B CA 1
ATOM 657 C C . ALA B 1 19 ? 3.721 -5.949 0.749 1 98.62 19 ALA B C 1
ATOM 659 O O . ALA B 1 19 ? 2.891 -5.055 0.57 1 98.62 19 ALA B O 1
ATOM 660 N N . PHE B 1 20 ? 3.537 -7.246 0.504 1 98.56 20 PHE B N 1
ATOM 661 C CA . PHE B 1 20 ? 2.203 -7.598 0.028 1 98.56 20 PHE B CA 1
ATOM 662 C C . PHE B 1 20 ? 1.747 -8.922 0.621 1 98.56 20 PHE B C 1
ATOM 664 O O . PHE B 1 20 ? 2.572 -9.742 1.04 1 98.56 20 PHE B O 1
ATOM 671 N N . THR B 1 21 ? 0.468 -9.102 0.749 1 98.12 21 THR B N 1
ATOM 672 C CA . THR B 1 21 ? -0.196 -10.32 1.197 1 98.12 21 THR B CA 1
ATOM 673 C C . THR B 1 21 ? -1.061 -10.906 0.084 1 98.12 21 THR B C 1
ATOM 675 O O . THR B 1 21 ? -1.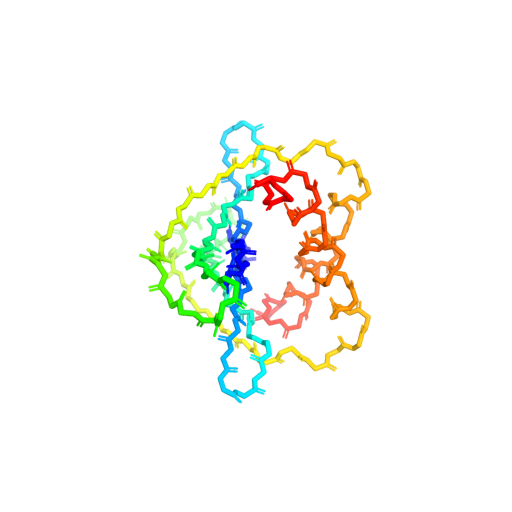608 -10.172 -0.737 1 98.12 21 THR B O 1
ATOM 678 N N . PHE B 1 22 ? -1.053 -12.195 0.115 1 97.62 22 PHE B N 1
ATOM 679 C CA . PHE B 1 22 ? -1.877 -12.836 -0.906 1 97.62 22 PHE B CA 1
ATOM 680 C C . PHE B 1 22 ? -2.447 -14.148 -0.396 1 97.62 22 PHE B C 1
ATOM 682 O O . PHE B 1 22 ? -1.975 -14.695 0.607 1 97.62 22 PHE B O 1
ATOM 689 N N . SER B 1 23 ? -3.484 -14.594 -1.039 1 97.19 23 SER B N 1
ATOM 690 C CA . SER B 1 23 ? -4.09 -15.906 -0.826 1 97.19 23 SER B CA 1
ATOM 691 C C . SER B 1 23 ? -3.891 -16.812 -2.037 1 97.19 23 SER B C 1
ATOM 693 O O . SER B 1 23 ? -3.635 -16.328 -3.143 1 97.19 23 SER B O 1
ATOM 695 N N . GLU B 1 24 ? -3.887 -18.109 -1.754 1 97.56 24 GLU B N 1
ATOM 696 C CA . GLU B 1 24 ? -3.896 -19.109 -2.816 1 97.56 24 GLU B CA 1
ATOM 697 C C . GLU B 1 24 ? -5.266 -19.766 -2.938 1 97.56 24 GLU B C 1
ATOM 699 O O . GLU B 1 24 ? -5.848 -20.188 -1.937 1 97.56 24 GLU B O 1
ATOM 704 N N . VAL B 1 25 ? -5.73 -19.781 -4.168 1 96.56 25 VAL B N 1
ATOM 705 C CA . VAL B 1 25 ? -7.023 -20.406 -4.445 1 96.56 25 VAL B CA 1
ATOM 706 C C . VAL B 1 25 ? -6.871 -21.453 -5.551 1 96.56 25 VAL B C 1
ATOM 708 O O . VAL B 1 25 ? -6.023 -21.312 -6.434 1 96.56 25 VAL B O 1
ATOM 711 N N . ASP B 1 26 ? -7.57 -22.562 -5.363 1 96.12 26 ASP B N 1
ATOM 712 C CA . ASP B 1 26 ? -7.492 -23.578 -6.41 1 96.12 26 ASP B CA 1
ATOM 713 C C . ASP B 1 26 ? -8.406 -23.234 -7.586 1 96.12 26 ASP B C 1
ATOM 715 O O . ASP B 1 26 ? -9.016 -22.156 -7.605 1 96.12 26 ASP B O 1
ATOM 719 N N . ASP B 1 27 ? -8.43 -24.109 -8.68 1 94.69 27 ASP B N 1
ATOM 720 C CA . ASP B 1 27 ? -9.133 -23.844 -9.93 1 94.69 27 ASP B CA 1
ATOM 721 C C . ASP B 1 27 ? -10.641 -23.75 -9.703 1 94.69 27 ASP B C 1
ATOM 723 O O . ASP B 1 27 ? -11.375 -23.25 -10.555 1 94.69 27 ASP B O 1
ATOM 727 N N . MET B 1 28 ? -11.125 -24.297 -8.57 1 95.69 28 MET B N 1
ATOM 728 C CA . MET B 1 28 ? -12.555 -24.281 -8.266 1 95.69 28 MET B CA 1
ATOM 729 C C . MET B 1 28 ? -12.898 -23.109 -7.355 1 95.69 28 MET B C 1
ATOM 731 O O . MET B 1 28 ? -14.047 -22.969 -6.934 1 95.69 28 MET B O 1
ATOM 735 N N . GLY B 1 29 ? -11.875 -22.375 -7 1 93.94 29 GLY B N 1
ATOM 736 C CA . GLY B 1 29 ? -12.102 -21.203 -6.168 1 93.94 29 GLY B CA 1
ATOM 737 C C . GLY B 1 29 ? -11.992 -21.5 -4.684 1 93.94 29 GLY B C 1
ATOM 738 O O . GLY B 1 29 ? -12.328 -20.656 -3.854 1 93.94 29 GLY B O 1
ATOM 739 N N . LYS B 1 30 ? -11.5 -22.781 -4.434 1 96.81 30 LYS B N 1
ATOM 740 C CA . LYS B 1 30 ? -11.312 -23.141 -3.029 1 96.81 30 LYS B CA 1
ATOM 741 C C . LYS B 1 30 ? -10.039 -22.516 -2.471 1 96.81 30 LYS B C 1
ATOM 743 O O . LYS B 1 30 ? -8.984 -22.562 -3.113 1 96.81 30 LYS B O 1
ATOM 748 N N . LEU B 1 31 ? -10.234 -21.891 -1.217 1 96.62 31 LEU B N 1
ATOM 749 C CA . LEU B 1 31 ? -9.094 -21.297 -0.532 1 96.62 31 LEU B CA 1
ATOM 750 C C . LEU B 1 31 ? -8.109 -22.359 -0.077 1 96.62 31 LEU B C 1
ATOM 752 O O . LEU B 1 31 ? -8.461 -23.234 0.723 1 96.62 31 LEU B O 1
ATOM 756 N N . ILE B 1 32 ? -6.926 -22.359 -0.614 1 97.62 32 ILE B N 1
ATOM 757 C CA . ILE B 1 32 ? -5.863 -23.297 -0.258 1 97.62 32 ILE B CA 1
ATOM 758 C C . ILE B 1 32 ? -5.051 -22.734 0.905 1 97.62 32 ILE B C 1
ATOM 760 O O . ILE B 1 32 ? -4.711 -23.453 1.843 1 97.62 32 ILE B O 1
ATOM 764 N N . SER B 1 33 ? -4.668 -21.484 0.902 1 97.62 33 SER B N 1
ATOM 765 C CA . SER B 1 33 ? -3.91 -20.781 1.935 1 97.62 33 SER B CA 1
ATOM 766 C C . SER B 1 33 ? -4.152 -19.281 1.88 1 97.62 33 SER B C 1
ATOM 768 O O . SER B 1 33 ? -4.547 -18.75 0.84 1 97.62 33 SER B O 1
ATOM 770 N N . GLN B 1 34 ? -4.039 -18.672 3.109 1 96.38 34 GLN B N 1
ATOM 771 C CA . GLN B 1 34 ? -4.246 -17.234 3.193 1 96.38 34 GLN B CA 1
ATOM 772 C C . GLN B 1 34 ? -3.133 -16.562 3.996 1 96.38 34 GLN B C 1
ATOM 774 O O . GLN B 1 34 ? -2.338 -17.234 4.648 1 96.38 34 GLN B O 1
ATOM 779 N N . ASN B 1 35 ? -3.066 -15.273 3.871 1 96.69 35 ASN B N 1
ATOM 780 C CA . ASN B 1 35 ? -2.143 -14.422 4.617 1 96.69 35 ASN B CA 1
ATOM 781 C C . ASN B 1 35 ? -0.689 -14.758 4.289 1 96.69 35 ASN B C 1
ATOM 783 O O . ASN B 1 35 ? 0.175 -14.711 5.168 1 96.69 35 ASN B O 1
ATOM 787 N N . ASN B 1 36 ? -0.541 -15.281 3.088 1 98.06 36 ASN B N 1
ATOM 788 C CA . ASN B 1 36 ? 0.838 -15.414 2.629 1 98.06 36 ASN B CA 1
ATOM 789 C C . ASN B 1 36 ? 1.482 -14.047 2.396 1 98.06 36 ASN B C 1
ATOM 791 O O . ASN 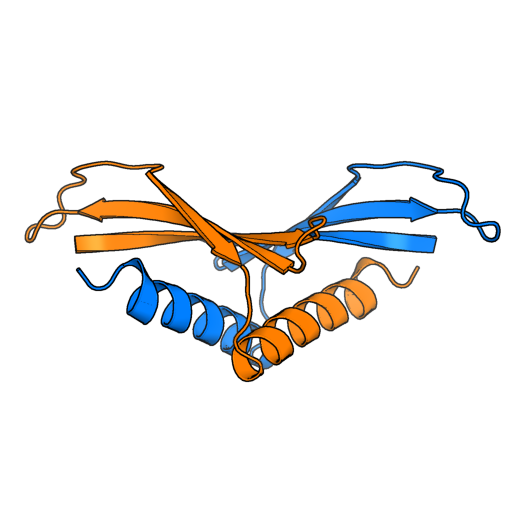B 1 36 ? 0.796 -13.078 2.061 1 98.06 36 ASN B O 1
ATOM 795 N N . LYS B 1 37 ? 2.822 -14.039 2.574 1 98.19 37 LYS B N 1
ATOM 796 C CA . LYS B 1 37 ? 3.477 -12.734 2.525 1 98.19 37 LYS B CA 1
ATOM 797 C C . LYS B 1 37 ? 4.668 -12.758 1.574 1 98.19 37 LYS B C 1
ATOM 799 O O . LYS B 1 37 ? 5.324 -13.789 1.407 1 98.19 37 LYS B O 1
ATOM 804 N N . GLY B 1 38 ? 4.828 -11.617 0.982 1 98.12 38 GLY B N 1
ATOM 805 C CA . GLY B 1 38 ? 6.012 -11.328 0.187 1 98.12 38 GLY B CA 1
ATOM 806 C C . GLY B 1 38 ? 6.391 -9.859 0.197 1 98.12 38 GLY B C 1
ATOM 807 O O . GLY B 1 38 ? 5.668 -9.031 0.756 1 98.12 38 GLY B O 1
ATOM 808 N N . ASN B 1 39 ? 7.62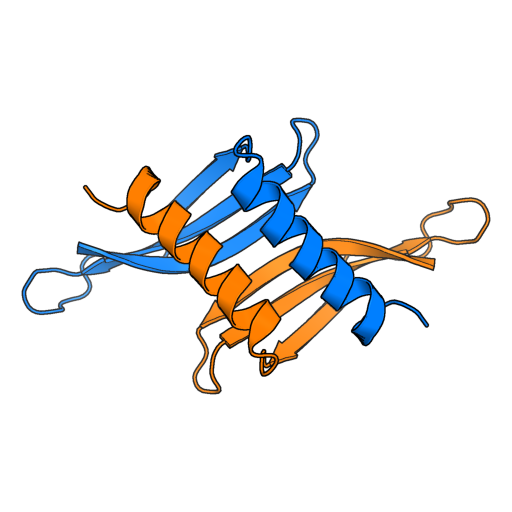5 -9.57 -0.272 1 98.06 39 ASN B N 1
ATOM 809 C CA . ASN B 1 39 ? 8.047 -8.18 -0.418 1 98.06 39 ASN B CA 1
ATOM 810 C C . ASN B 1 39 ? 9.125 -8.031 -1.486 1 98.06 39 ASN B C 1
ATOM 812 O O . ASN B 1 39 ? 9.68 -9.023 -1.955 1 98.06 39 ASN B O 1
ATOM 816 N N . PHE B 1 40 ? 9.32 -6.797 -1.856 1 98.19 40 PHE B N 1
ATOM 817 C CA . PHE B 1 40 ? 10.406 -6.461 -2.777 1 98.19 40 PHE B CA 1
ATOM 818 C C . PHE B 1 40 ? 10.82 -5.004 -2.617 1 98.19 40 PHE B C 1
ATOM 820 O O . PHE B 1 40 ? 10.047 -4.184 -2.113 1 98.19 40 PHE B O 1
ATOM 827 N N . ILE B 1 41 ? 12.047 -4.699 -2.973 1 97.81 41 ILE B N 1
ATOM 828 C CA . ILE B 1 41 ? 12.516 -3.32 -3.074 1 97.81 41 ILE B CA 1
ATOM 829 C C . ILE B 1 41 ? 12.047 -2.717 -4.398 1 97.81 41 ILE B C 1
ATOM 831 O O . ILE B 1 41 ? 12.234 -3.314 -5.461 1 97.81 41 ILE B O 1
ATOM 835 N N . LEU B 1 42 ? 11.453 -1.581 -4.328 1 97.62 42 LEU B N 1
ATOM 836 C CA . LEU B 1 42 ? 10.914 -0.934 -5.52 1 97.62 42 LEU B CA 1
ATOM 837 C C . LEU B 1 42 ? 12.016 -0.223 -6.297 1 97.62 42 LEU B C 1
ATOM 839 O O . LEU B 1 42 ? 12.562 0.776 -5.828 1 97.62 42 LEU B O 1
ATOM 843 N N . VAL B 1 43 ? 12.281 -0.683 -7.504 1 96.12 43 VAL B N 1
ATOM 844 C CA . VAL B 1 43 ? 13.359 -0.097 -8.305 1 96.12 43 VAL B CA 1
ATOM 845 C C . VAL B 1 43 ? 12.805 0.373 -9.641 1 96.12 43 VAL B C 1
ATOM 847 O O . VAL B 1 43 ? 13.477 1.097 -10.383 1 96.12 43 VAL B O 1
ATOM 850 N N . ASP B 1 44 ? 11.586 -0.032 -10.008 1 97.12 44 ASP B N 1
ATOM 851 C CA . ASP B 1 44 ? 10.953 0.37 -11.266 1 97.12 44 ASP B CA 1
ATOM 852 C C . ASP B 1 44 ? 10.516 1.832 -11.211 1 97.12 44 ASP B C 1
ATOM 854 O O . A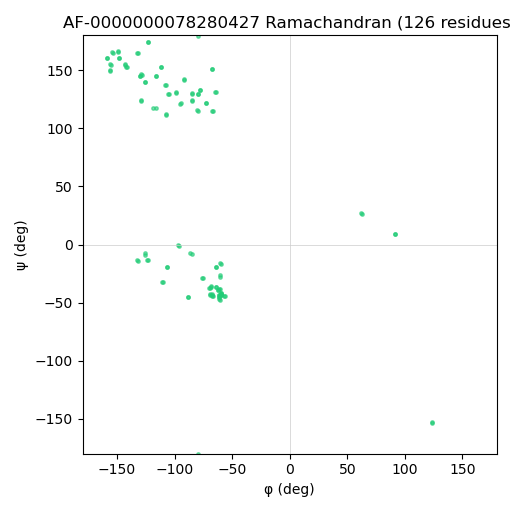SP B 1 44 ? 9.633 2.193 -10.43 1 97.12 44 ASP B O 1
ATOM 858 N N . ASP B 1 45 ? 11.023 2.611 -12.133 1 97.38 45 ASP B N 1
ATOM 859 C CA . ASP B 1 45 ? 10.82 4.055 -12.062 1 97.38 45 ASP B CA 1
ATOM 860 C C . ASP B 1 45 ? 9.352 4.418 -12.312 1 97.38 45 ASP B C 1
ATOM 862 O O . ASP B 1 45 ? 8.844 5.379 -11.742 1 97.38 45 ASP B O 1
ATOM 866 N N . GLU B 1 46 ? 8.703 3.713 -13.195 1 98.19 46 GLU B N 1
ATOM 867 C CA . GLU B 1 46 ? 7.301 3.998 -13.484 1 98.19 46 GLU B CA 1
ATOM 868 C C . GLU B 1 46 ? 6.414 3.695 -12.281 1 98.19 46 GLU B C 1
ATOM 870 O O . GLU B 1 46 ? 5.543 4.496 -11.93 1 98.19 46 GLU B O 1
ATOM 875 N N . ILE B 1 47 ? 6.668 2.586 -11.68 1 98.44 47 ILE B N 1
ATOM 876 C CA . ILE B 1 47 ? 5.867 2.203 -10.523 1 98.44 47 ILE B CA 1
ATOM 877 C C . ILE B 1 47 ? 6.191 3.121 -9.344 1 98.44 47 ILE B C 1
ATOM 879 O O . ILE B 1 47 ? 5.301 3.496 -8.578 1 98.44 47 ILE B O 1
ATOM 883 N N . LYS B 1 48 ? 7.461 3.5 -9.211 1 97.75 48 LYS B N 1
ATOM 884 C CA . LYS B 1 48 ? 7.855 4.469 -8.195 1 97.75 48 LYS B CA 1
ATOM 885 C C . LYS B 1 48 ? 7.074 5.77 -8.344 1 97.75 48 LYS B C 1
ATOM 887 O O . LYS B 1 48 ? 6.633 6.348 -7.348 1 97.75 48 LYS B O 1
ATOM 892 N N . ALA B 1 49 ? 6.953 6.215 -9.531 1 98.5 49 ALA B N 1
ATOM 893 C CA . ALA B 1 49 ? 6.223 7.457 -9.773 1 98.5 49 ALA B CA 1
ATOM 894 C C . ALA B 1 49 ? 4.77 7.336 -9.328 1 98.5 49 ALA B C 1
ATOM 896 O O . ALA B 1 49 ? 4.191 8.289 -8.805 1 98.5 49 ALA B O 1
ATOM 897 N N . LYS B 1 50 ? 4.168 6.195 -9.539 1 98.62 50 LYS B N 1
ATOM 898 C CA . LYS B 1 50 ? 2.789 5.965 -9.117 1 98.62 50 LYS B CA 1
ATOM 899 C C . LYS B 1 50 ? 2.674 5.945 -7.598 1 98.62 50 LYS B C 1
ATOM 901 O O . LYS B 1 50 ? 1.742 6.523 -7.035 1 98.62 50 LYS B O 1
ATOM 906 N N . VAL B 1 51 ? 3.619 5.277 -6.914 1 98.62 51 VAL B N 1
ATOM 907 C CA . VAL B 1 51 ? 3.664 5.262 -5.453 1 98.62 51 VAL B CA 1
ATOM 908 C C . VAL B 1 51 ? 3.805 6.688 -4.926 1 98.62 51 VAL B C 1
ATOM 910 O O . VAL B 1 51 ? 3.096 7.086 -3.998 1 98.62 51 VAL B O 1
ATOM 913 N N . ASP B 1 52 ? 4.664 7.477 -5.566 1 98.12 52 ASP B N 1
ATOM 914 C CA . ASP B 1 52 ? 4.871 8.867 -5.172 1 98.12 52 ASP B CA 1
ATOM 915 C C . ASP B 1 52 ? 3.586 9.68 -5.328 1 98.12 52 ASP B C 1
ATOM 917 O O . ASP B 1 52 ? 3.287 10.539 -4.496 1 98.12 52 ASP B O 1
ATOM 921 N N . ASP B 1 53 ? 2.84 9.43 -6.379 1 98.62 53 ASP B N 1
ATOM 922 C CA . ASP B 1 53 ? 1.588 10.141 -6.613 1 98.62 53 ASP B CA 1
ATOM 923 C C . ASP B 1 53 ? 0.567 9.836 -5.52 1 98.62 53 ASP B C 1
ATOM 925 O O . ASP B 1 53 ? -0.188 10.711 -5.102 1 98.62 53 ASP B O 1
ATOM 929 N N . ILE B 1 54 ? 0.555 8.609 -5.047 1 98.62 54 ILE B N 1
ATOM 930 C CA . ILE B 1 54 ? -0.356 8.227 -3.975 1 98.62 54 ILE B CA 1
ATOM 931 C C . ILE B 1 54 ? 0.059 8.906 -2.674 1 98.62 54 ILE B C 1
ATOM 933 O O . ILE B 1 54 ? -0.784 9.445 -1.95 1 98.62 54 ILE B O 1
ATOM 937 N N . GLU B 1 55 ? 1.367 8.906 -2.428 1 98.38 55 GLU B N 1
ATOM 938 C CA . GLU B 1 55 ? 1.87 9.602 -1.244 1 98.38 55 GLU B CA 1
ATOM 939 C C . GLU B 1 55 ? 1.525 11.086 -1.282 1 98.38 55 GLU B C 1
ATOM 941 O O . GLU B 1 55 ? 1.111 11.656 -0.273 1 98.38 55 GLU B O 1
ATOM 946 N N . LYS B 1 56 ? 1.711 11.695 -2.453 1 98.38 56 LYS B N 1
ATOM 947 C CA . LYS B 1 56 ? 1.382 13.109 -2.621 1 98.38 56 LYS B CA 1
ATOM 948 C C . LYS B 1 56 ? -0.097 13.367 -2.348 1 98.38 56 LYS B C 1
ATOM 950 O O . LYS B 1 56 ? -0.452 14.344 -1.685 1 98.38 56 LYS B O 1
ATOM 955 N N . PHE B 1 57 ? -0.951 12.477 -2.824 1 98.69 57 PHE B N 1
ATOM 956 C CA . PHE B 1 57 ? -2.391 12.586 -2.617 1 98.69 57 PHE B CA 1
ATOM 957 C C . PHE B 1 57 ? -2.727 12.539 -1.131 1 98.69 57 PHE B C 1
ATOM 959 O O . PHE B 1 57 ? -3.506 13.359 -0.638 1 98.69 57 PHE B O 1
ATOM 966 N N . ILE B 1 58 ? -2.152 11.586 -0.39 1 98.5 58 ILE B N 1
ATOM 967 C CA . ILE B 1 58 ? -2.398 11.445 1.042 1 98.5 58 ILE B CA 1
ATOM 968 C C . ILE B 1 58 ? -1.932 12.703 1.77 1 98.5 58 ILE B C 1
ATOM 970 O O . ILE B 1 58 ? -2.664 13.258 2.594 1 98.5 58 ILE B O 1
ATOM 974 N N . ASN B 1 59 ? -0.743 13.156 1.407 1 98.31 59 ASN B N 1
ATOM 975 C CA . ASN B 1 59 ? -0.175 14.328 2.057 1 98.31 59 ASN B CA 1
ATOM 976 C C . ASN B 1 59 ? -1.05 15.562 1.851 1 98.31 59 ASN B C 1
ATOM 978 O O . ASN B 1 59 ? -1.348 16.281 2.805 1 98.31 59 ASN B O 1
ATOM 982 N N . GLU B 1 60 ? -1.541 15.766 0.656 1 97.81 60 GLU B N 1
ATOM 983 C CA . GLU B 1 60 ? -2.268 16.984 0.293 1 97.81 60 GLU B CA 1
ATOM 984 C C . GLU B 1 60 ? -3.686 16.969 0.859 1 97.81 60 GLU B C 1
ATOM 986 O O . GLU B 1 60 ? -4.227 18.016 1.217 1 97.81 60 GLU B O 1
ATOM 991 N N . ASN B 1 61 ? -4.234 15.781 1.027 1 97.69 61 ASN B N 1
ATOM 992 C CA . ASN B 1 61 ? -5.66 15.727 1.339 1 97.69 61 ASN B CA 1
ATOM 993 C C . ASN B 1 61 ? -5.898 15.359 2.801 1 97.69 61 ASN B C 1
ATOM 995 O O . ASN B 1 61 ? -6.957 15.664 3.355 1 97.69 61 ASN B O 1
ATOM 999 N N . PHE B 1 62 ? -4.898 14.758 3.48 1 97.69 62 PHE B N 1
ATOM 1000 C CA . PHE B 1 62 ? -5.203 14.227 4.805 1 97.69 62 PHE B CA 1
ATOM 1001 C C . PHE B 1 62 ? -4.152 14.664 5.816 1 97.69 62 PHE B C 1
ATOM 1003 O O . PHE B 1 62 ? -4.375 14.586 7.027 1 97.69 62 PHE B O 1
ATOM 1010 N N . LEU B 1 63 ? -2.934 15.219 5.305 1 97.56 63 LEU B N 1
ATOM 1011 C CA . LEU B 1 63 ? -1.861 15.5 6.254 1 97.56 63 LEU B CA 1
ATOM 1012 C C . LEU B 1 63 ? -1.408 16.953 6.137 1 97.56 63 LEU B C 1
ATOM 1014 O O . LEU B 1 63 ? -0.502 17.391 6.855 1 97.56 63 LEU B O 1
ATOM 1018 N N . ALA B 1 64 ? -1.801 17.828 5.211 1 90.62 64 ALA B N 1
ATOM 1019 C CA . ALA B 1 64 ? -1.39 19.219 5.004 1 90.62 64 ALA B CA 1
ATOM 1020 C C . ALA B 1 64 ? -1.718 20.062 6.223 1 90.62 64 ALA B C 1
ATOM 1022 O O . ALA B 1 64 ? -1.071 21.094 6.461 1 90.62 64 ALA B O 1
ATOM 1023 N N . ASN B 1 65 ? -2.559 19.734 7.219 1 70.69 65 ASN B N 1
ATOM 1024 C CA . ASN B 1 65 ? -2.939 20.625 8.297 1 70.69 65 ASN B CA 1
ATOM 1025 C C . ASN B 1 65 ? -2.178 20.312 9.586 1 70.69 65 ASN B C 1
ATOM 1027 O O . ASN B 1 65 ? -1.894 19.156 9.875 1 70.69 65 ASN B O 1
#

pLDDT: mean 96.37, std 4.06, range [69.56, 98.75]

Radius of gyration: 15.81 Å; Cα contacts (8 Å, |Δi|>4): 235; chains: 2; bounding box: 34×47×32 Å